Protein AF-A0A4Q8UBL4-F1 (afdb_monomer_lite)

Structure (mmCIF, N/CA/C/O backbone):
data_AF-A0A4Q8UBL4-F1
#
_entry.id   AF-A0A4Q8UBL4-F1
#
loop_
_atom_site.group_PDB
_atom_site.id
_atom_site.type_symbol
_atom_site.label_atom_id
_atom_site.label_alt_id
_atom_site.label_comp_id
_atom_site.label_asym_id
_atom_site.label_entity_id
_atom_site.label_seq_id
_atom_site.pdbx_PDB_ins_code
_atom_site.Cartn_x
_atom_site.Cartn_y
_atom_site.Cartn_z
_atom_site.occupancy
_atom_site.B_iso_or_equiv
_atom_site.auth_seq_id
_atom_site.auth_comp_id
_atom_site.auth_asym_id
_atom_site.auth_atom_id
_atom_site.pdbx_PDB_model_num
ATOM 1 N N . MET A 1 1 ? -21.316 -9.170 -37.939 1.00 39.56 1 MET A N 1
ATOM 2 C CA . MET A 1 1 ? -19.993 -8.895 -37.346 1.00 39.56 1 MET A CA 1
ATOM 3 C C . MET A 1 1 ? -19.956 -9.614 -36.012 1.00 39.56 1 MET A C 1
ATOM 5 O O . MET A 1 1 ? -20.792 -9.317 -35.171 1.00 39.56 1 MET A O 1
ATOM 9 N N . THR A 1 2 ? -19.098 -10.620 -35.865 1.00 41.22 2 THR A N 1
ATOM 10 C CA . THR A 1 2 ? -19.003 -11.429 -34.642 1.00 41.22 2 THR A CA 1
ATOM 11 C C . THR A 1 2 ? -17.872 -10.861 -33.800 1.00 41.22 2 THR A C 1
ATOM 13 O O . THR A 1 2 ? -16.728 -10.859 -34.244 1.00 41.22 2 THR A O 1
ATOM 16 N N . ILE A 1 3 ? -18.194 -10.334 -32.621 1.00 49.72 3 ILE A N 1
ATOM 17 C CA . ILE A 1 3 ? -17.190 -9.940 -31.634 1.00 49.72 3 ILE A CA 1
ATOM 18 C C . ILE A 1 3 ? -16.685 -11.212 -30.951 1.00 49.72 3 ILE A C 1
ATOM 20 O O . ILE A 1 3 ? -17.423 -11.882 -30.235 1.00 49.72 3 ILE A O 1
ATOM 24 N N . THR A 1 4 ? -15.441 -11.593 -31.218 1.00 52.19 4 THR A N 1
ATOM 25 C CA . THR A 1 4 ? -14.752 -12.599 -30.406 1.00 52.19 4 THR A CA 1
ATOM 26 C C . THR A 1 4 ? -14.439 -11.940 -29.064 1.00 52.19 4 THR A C 1
ATOM 28 O O . THR A 1 4 ? -13.727 -10.935 -29.070 1.00 52.19 4 THR A O 1
ATOM 31 N N . PRO A 1 5 ? -14.959 -12.423 -27.922 1.00 55.94 5 PRO A N 1
ATOM 32 C CA . PRO A 1 5 ? -14.506 -11.920 -26.636 1.00 55.94 5 PRO A CA 1
ATOM 33 C C . PRO A 1 5 ? -13.031 -12.300 -26.484 1.00 55.94 5 PRO A C 1
ATOM 35 O O . PRO A 1 5 ? -12.682 -13.480 -26.492 1.00 55.94 5 PRO A O 1
ATOM 38 N N . GLU A 1 6 ? -12.159 -11.296 -26.410 1.00 48.69 6 GLU A N 1
ATOM 39 C CA . GLU A 1 6 ? -10.773 -11.493 -25.997 1.00 48.69 6 GLU A CA 1
ATOM 40 C C . GLU A 1 6 ? -10.801 -12.178 -24.625 1.00 48.69 6 GLU A C 1
ATOM 42 O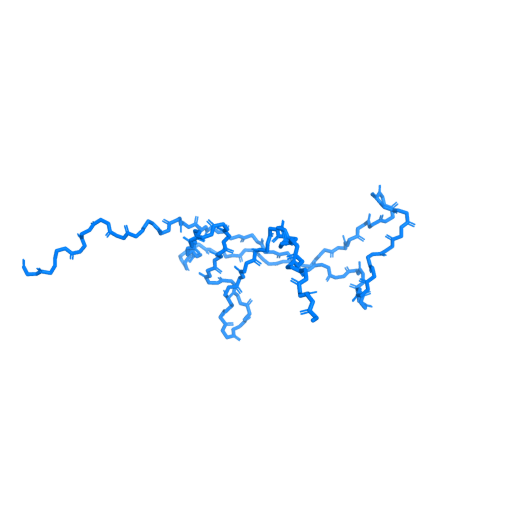 O . GLU A 1 6 ? -11.451 -11.696 -23.694 1.00 4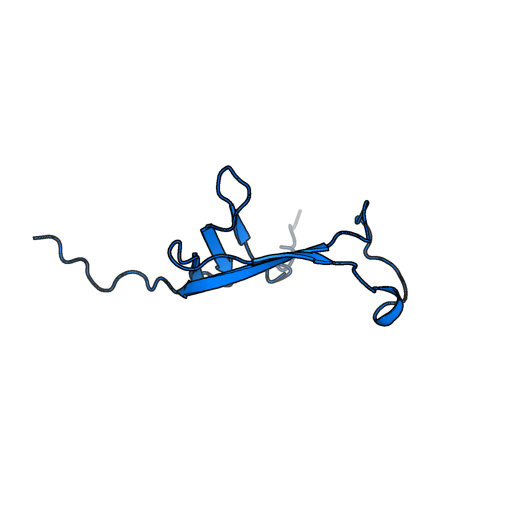8.69 6 GLU A O 1
ATOM 47 N N . ALA A 1 7 ? -10.176 -13.353 -24.519 1.00 51.81 7 ALA A N 1
ATOM 48 C CA . ALA A 1 7 ? -10.058 -14.047 -23.246 1.00 51.81 7 ALA A CA 1
ATOM 49 C C . ALA A 1 7 ? -9.355 -13.097 -22.264 1.00 51.81 7 ALA A C 1
ATOM 51 O O . ALA A 1 7 ? -8.283 -12.596 -22.609 1.00 51.81 7 ALA A O 1
ATOM 52 N N . PRO A 1 8 ? -9.921 -12.821 -21.074 1.00 55.16 8 PRO A N 1
ATOM 53 C CA . PRO A 1 8 ? -9.288 -11.912 -20.136 1.00 55.16 8 PRO A CA 1
ATOM 54 C C . PRO A 1 8 ? -7.896 -12.455 -19.824 1.00 55.16 8 PRO A C 1
ATOM 56 O O . PRO A 1 8 ? -7.748 -13.547 -19.271 1.00 55.16 8 PRO A O 1
ATOM 59 N N . THR A 1 9 ? -6.864 -11.706 -20.205 1.00 49.19 9 THR A N 1
ATOM 60 C CA . THR A 1 9 ? -5.516 -11.926 -19.700 1.00 49.19 9 THR A CA 1
ATOM 61 C C . THR A 1 9 ? -5.623 -11.750 -18.194 1.00 49.19 9 THR A C 1
ATOM 63 O O . THR A 1 9 ? -5.822 -10.642 -17.699 1.00 49.19 9 THR A O 1
ATOM 66 N N . HIS A 1 10 ? -5.581 -12.859 -17.454 1.00 52.91 10 HIS A N 1
ATOM 67 C CA . HIS A 1 10 ? -5.592 -12.852 -15.995 1.00 52.91 10 HIS A CA 1
ATOM 68 C C . HIS A 1 10 ? -4.218 -12.361 -15.524 1.00 52.91 10 HIS A C 1
ATOM 70 O O . HIS A 1 10 ? -3.383 -13.104 -15.014 1.00 52.91 10 HIS A O 1
ATOM 76 N N . THR A 1 11 ? -3.926 -11.095 -15.786 1.00 54.44 11 THR A N 1
ATOM 77 C CA . THR A 1 11 ? -2.802 -10.421 -15.172 1.00 54.44 11 THR A CA 1
ATOM 78 C 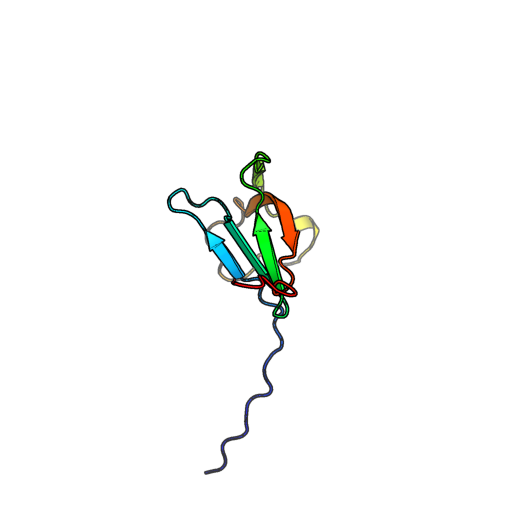C . THR A 1 11 ? -3.211 -10.238 -13.719 1.00 54.44 11 THR A C 1
ATOM 80 O O . THR A 1 11 ? -4.202 -9.566 -13.431 1.00 54.44 11 THR A O 1
ATOM 83 N N . ASN A 1 12 ? -2.498 -10.899 -12.809 1.00 70.81 12 ASN A N 1
ATOM 84 C CA . ASN A 1 12 ? -2.690 -10.773 -11.367 1.00 70.81 12 ASN A CA 1
ATOM 85 C C . ASN A 1 12 ? -2.323 -9.345 -10.937 1.00 70.81 12 ASN A C 1
ATOM 87 O O . ASN A 1 12 ? -1.232 -9.088 -10.432 1.00 70.81 12 ASN A O 1
ATOM 91 N N . TYR A 1 13 ? -3.197 -8.383 -11.223 1.00 79.81 13 TYR A N 1
ATOM 92 C CA . TYR A 1 13 ? -2.989 -6.995 -10.860 1.00 79.81 13 TYR A CA 1
ATOM 93 C C . TYR A 1 13 ? -3.174 -6.856 -9.353 1.00 79.81 13 TYR A C 1
ATOM 95 O O . TYR A 1 13 ? -4.239 -7.144 -8.804 1.00 79.81 13 TYR A O 1
ATOM 103 N N . ILE A 1 14 ? -2.127 -6.379 -8.691 1.00 87.75 14 ILE A N 1
ATOM 104 C CA . ILE A 1 14 ? -2.211 -5.887 -7.323 1.00 87.75 14 ILE A CA 1
ATOM 105 C C . ILE A 1 14 ? -2.607 -4.414 -7.411 1.00 87.75 14 ILE A C 1
ATOM 107 O O . ILE A 1 14 ? -1.948 -3.624 -8.083 1.00 87.75 14 ILE A O 1
ATOM 111 N N . GLN A 1 15 ? -3.693 -4.043 -6.741 1.00 92.19 15 GLN A N 1
ATOM 112 C CA . GLN A 1 15 ? -4.101 -2.650 -6.584 1.00 92.19 15 GLN A CA 1
ATOM 113 C C . GLN A 1 15 ? -3.657 -2.164 -5.207 1.00 92.19 15 GLN A C 1
ATOM 115 O O . GLN A 1 15 ? -3.921 -2.824 -4.202 1.00 92.19 15 GLN A O 1
ATOM 120 N N . VAL A 1 16 ? -3.018 -0.998 -5.148 1.00 93.12 16 VAL A N 1
ATOM 121 C CA . VAL A 1 16 ? -2.606 -0.367 -3.891 1.00 93.12 16 VAL A CA 1
ATOM 122 C C . VAL A 1 16 ? -3.329 0.965 -3.758 1.00 93.12 16 VAL A C 1
ATOM 124 O O . VAL A 1 16 ? -3.289 1.798 -4.662 1.00 93.12 16 VAL A O 1
ATOM 127 N N . ARG A 1 17 ? -4.009 1.170 -2.630 1.00 94.38 17 ARG A N 1
ATOM 128 C CA . ARG A 1 17 ? -4.573 2.470 -2.265 1.00 94.38 17 ARG A CA 1
ATOM 129 C C . ARG A 1 17 ? -3.515 3.257 -1.506 1.00 94.38 17 ARG A C 1
ATOM 131 O O . ARG A 1 17 ? -3.052 2.788 -0.468 1.00 94.38 17 ARG A O 1
ATOM 138 N N . LEU A 1 18 ? -3.192 4.449 -1.994 1.00 93.44 18 LEU A N 1
ATOM 139 C CA . LEU A 1 18 ? -2.252 5.359 -1.347 1.00 93.44 18 LEU A CA 1
ATOM 140 C C . LEU A 1 18 ? -2.983 6.443 -0.548 1.00 93.44 18 LEU A C 1
ATOM 142 O O . LEU A 1 18 ? -4.106 6.835 -0.881 1.00 93.44 18 LEU A O 1
ATOM 146 N N . GLY A 1 19 ? -2.338 6.907 0.516 1.00 91.31 19 GLY A N 1
ATOM 147 C CA . GLY A 1 19 ? -2.703 8.119 1.232 1.00 91.31 19 GLY A CA 1
ATOM 148 C C . GLY A 1 19 ? -2.184 9.378 0.530 1.00 91.31 19 GLY A C 1
ATOM 149 O O . GLY A 1 19 ? -1.455 9.286 -0.459 1.00 91.31 19 GLY A O 1
ATOM 150 N N . PRO A 1 20 ? -2.521 10.573 1.047 1.00 90.75 20 PRO A N 1
ATOM 151 C CA . PRO A 1 20 ? -2.089 11.843 0.459 1.00 90.75 20 PRO A CA 1
ATOM 152 C C . PRO A 1 20 ? -0.566 12.019 0.390 1.00 90.75 20 PRO A C 1
ATOM 154 O O . PRO A 1 20 ? -0.074 12.708 -0.495 1.00 90.75 20 PRO A O 1
ATOM 157 N N . SER A 1 21 ? 0.181 11.394 1.304 1.00 88.56 21 SER A N 1
ATOM 158 C CA . SER A 1 21 ? 1.649 11.403 1.319 1.00 88.56 21 SER A CA 1
ATOM 159 C C . SER A 1 21 ? 2.277 10.287 0.476 1.00 88.56 21 SER A C 1
ATOM 161 O O . SER A 1 21 ? 3.490 10.108 0.518 1.00 88.56 21 SER A O 1
ATOM 163 N N . GLY A 1 22 ? 1.473 9.519 -0.268 1.00 88.00 22 GLY A N 1
ATOM 164 C CA . GLY A 1 22 ? 1.947 8.401 -1.085 1.00 88.00 22 GLY A CA 1
ATOM 165 C C . GLY A 1 22 ? 2.180 7.104 -0.309 1.00 88.00 22 GLY A C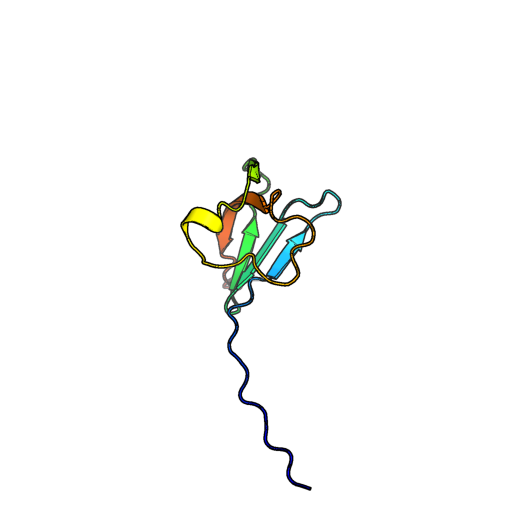 1
ATOM 166 O O . GLY A 1 22 ? 2.597 6.118 -0.901 1.00 88.00 22 GLY A O 1
ATOM 167 N N . ASN A 1 23 ? 1.881 7.058 0.992 1.00 91.50 23 ASN A N 1
ATOM 168 C CA . ASN A 1 23 ? 2.027 5.838 1.780 1.00 91.50 23 ASN A CA 1
ATOM 169 C C . ASN A 1 23 ? 0.905 4.824 1.472 1.00 91.50 23 ASN A C 1
ATOM 171 O O . ASN A 1 23 ? -0.256 5.212 1.311 1.00 91.50 23 ASN A O 1
ATOM 175 N N . PRO A 1 24 ? 1.201 3.519 1.430 1.00 93.94 24 PRO A N 1
ATOM 176 C CA . PRO A 1 24 ? 0.201 2.481 1.218 1.00 93.94 24 PRO A CA 1
ATOM 177 C C . PRO A 1 24 ? -0.757 2.369 2.412 1.00 93.94 24 PRO A C 1
ATOM 179 O O . PRO A 1 24 ? -0.339 2.302 3.564 1.00 93.94 24 PRO A O 1
ATOM 182 N N . LEU A 1 25 ? -2.058 2.329 2.122 1.00 94.12 25 LEU A N 1
ATOM 183 C CA . LEU A 1 25 ? -3.140 2.210 3.109 1.00 94.12 25 LEU A CA 1
ATOM 184 C C . LEU A 1 25 ? -3.896 0.887 2.994 1.00 94.12 25 LEU A C 1
ATOM 186 O O . LEU A 1 25 ? -4.378 0.344 3.986 1.00 94.12 25 LEU A O 1
ATOM 190 N N . ALA A 1 26 ? -4.046 0.376 1.774 1.00 94.75 26 ALA A N 1
ATOM 191 C CA . ALA A 1 26 ? -4.721 -0.887 1.527 1.00 94.75 26 ALA A CA 1
ATOM 192 C C . ALA A 1 26 ? -4.177 -1.556 0.270 1.00 94.75 26 ALA A C 1
ATOM 194 O O . ALA A 1 26 ? -3.794 -0.884 -0.690 1.00 94.75 26 ALA A O 1
ATOM 195 N N . ILE A 1 27 ? -4.202 -2.882 0.271 1.00 93.75 27 ILE A N 1
ATOM 196 C CA . ILE A 1 27 ? -3.822 -3.720 -0.861 1.00 93.75 27 ILE A CA 1
ATOM 197 C C . ILE A 1 27 ? -5.058 -4.514 -1.269 1.00 93.75 27 ILE A C 1
ATOM 199 O O . ILE A 1 27 ? -5.773 -5.034 -0.412 1.00 93.75 27 ILE A O 1
ATOM 203 N N . ARG A 1 28 ? -5.320 -4.613 -2.571 1.00 91.94 28 ARG A N 1
ATOM 204 C CA . ARG A 1 28 ? -6.341 -5.493 -3.138 1.00 91.94 28 ARG A CA 1
ATOM 205 C C . ARG A 1 28 ? -5.713 -6.407 -4.177 1.00 91.94 28 ARG A C 1
ATOM 207 O O . ARG A 1 28 ? -5.019 -5.958 -5.083 1.00 91.94 28 ARG A O 1
ATOM 214 N N . HIS A 1 29 ? -5.991 -7.691 -4.043 1.00 89.12 29 HIS A N 1
ATOM 215 C CA . HIS A 1 29 ? -5.470 -8.759 -4.886 1.00 89.12 29 HIS A CA 1
ATOM 216 C C . HIS A 1 29 ? -6.421 -9.949 -4.776 1.00 89.12 29 HIS A C 1
ATOM 218 O O . HIS A 1 29 ? -6.837 -10.308 -3.675 1.00 89.12 29 HIS A O 1
ATOM 224 N N . ASP A 1 30 ? -6.800 -10.522 -5.917 1.00 87.50 30 ASP A N 1
ATOM 225 C CA . ASP A 1 30 ? -7.688 -11.689 -5.989 1.00 87.50 30 ASP A CA 1
ATOM 226 C C . ASP A 1 30 ? -8.992 -11.528 -5.173 1.00 87.50 30 ASP A C 1
ATOM 228 O O . ASP A 1 30 ? -9.377 -12.355 -4.349 1.00 87.50 30 ASP A O 1
ATOM 232 N N . GLY A 1 31 ? -9.632 -10.360 -5.306 1.00 86.31 31 GLY A N 1
ATOM 233 C CA . GLY A 1 31 ? -10.884 -10.035 -4.608 1.00 86.31 31 GLY A CA 1
ATOM 234 C C . GLY A 1 31 ? -10.766 -9.823 -3.092 1.00 86.31 31 GLY A C 1
ATOM 235 O O . GLY A 1 31 ? -11.734 -9.385 -2.473 1.00 86.31 31 GLY A O 1
ATOM 236 N N . ARG A 1 32 ? -9.597 -10.063 -2.494 1.00 89.50 32 ARG A N 1
ATOM 237 C CA . ARG A 1 32 ? -9.329 -9.838 -1.070 1.00 89.50 32 ARG A CA 1
ATOM 238 C C . ARG A 1 32 ? -8.750 -8.449 -0.856 1.00 89.50 32 ARG A C 1
ATOM 240 O O . ARG A 1 32 ? -8.030 -7.927 -1.708 1.00 89.50 32 ARG A O 1
ATOM 247 N N . ILE A 1 33 ? -9.087 -7.859 0.286 1.00 92.00 33 ILE A N 1
ATOM 248 C CA . ILE A 1 33 ? -8.558 -6.571 0.724 1.00 92.00 33 ILE A CA 1
ATOM 249 C C . ILE A 1 33 ? -7.773 -6.795 2.011 1.00 92.00 33 ILE A C 1
ATOM 251 O O . ILE A 1 33 ? -8.255 -7.439 2.945 1.00 92.00 33 ILE A O 1
ATOM 255 N N . TRP A 1 34 ? -6.573 -6.232 2.052 1.00 94.19 34 TRP A N 1
ATOM 256 C CA . TRP A 1 34 ? -5.751 -6.137 3.246 1.00 94.19 34 TRP A CA 1
ATOM 257 C C . TRP A 1 34 ? -5.604 -4.666 3.620 1.00 94.19 34 TRP A C 1
ATOM 259 O O . TRP A 1 34 ? -5.273 -3.847 2.760 1.00 94.19 34 TRP A O 1
ATOM 269 N N . LEU A 1 35 ? -5.842 -4.327 4.885 1.00 94.94 35 LEU A N 1
ATOM 270 C CA . LEU A 1 35 ? -5.518 -2.999 5.412 1.00 94.94 35 LEU A CA 1
ATOM 271 C C . LEU A 1 35 ? -4.077 -2.996 5.886 1.00 94.94 35 LEU A C 1
ATOM 273 O O . LEU A 1 35 ? -3.663 -3.931 6.571 1.00 94.94 35 LEU A O 1
ATOM 277 N N . VAL A 1 36 ? -3.339 -1.948 5.529 1.00 94.12 36 VAL A N 1
ATOM 278 C CA . VAL A 1 36 ? -2.030 -1.676 6.123 1.00 94.12 36 VAL A CA 1
ATOM 279 C C . VAL A 1 36 ? -2.261 -1.190 7.549 1.00 94.12 36 VAL A C 1
ATOM 281 O O . VAL A 1 36 ? -3.092 -0.311 7.776 1.00 94.12 36 VAL A O 1
ATOM 284 N N . ASP A 1 37 ? -1.558 -1.790 8.503 1.00 91.62 37 ASP A N 1
ATOM 285 C CA . ASP A 1 37 ? -1.643 -1.427 9.912 1.00 91.62 37 ASP A CA 1
ATOM 286 C C . ASP A 1 37 ? -0.989 -0.051 10.141 1.00 91.62 37 ASP A C 1
ATOM 288 O O . ASP A 1 37 ? 0.225 0.075 9.965 1.00 91.62 37 ASP A O 1
ATOM 292 N N . PRO A 1 38 ? -1.750 0.983 10.546 1.00 86.44 38 PRO A N 1
ATOM 293 C CA . PRO A 1 38 ? -1.199 2.314 10.783 1.00 86.44 38 PRO A CA 1
ATOM 294 C C . PRO A 1 38 ? -0.322 2.393 12.041 1.00 86.44 38 PRO A C 1
ATOM 296 O O . PRO A 1 38 ? 0.423 3.360 12.185 1.00 86.44 38 PRO A O 1
ATOM 299 N N . ALA A 1 39 ? -0.413 1.422 12.958 1.00 87.81 39 ALA A N 1
ATOM 300 C CA . ALA A 1 39 ? 0.413 1.374 14.164 1.00 87.81 39 ALA A CA 1
ATOM 301 C C . ALA A 1 39 ? 1.806 0.779 13.904 1.00 87.81 39 ALA A C 1
ATOM 303 O O . ALA A 1 39 ? 2.703 0.934 14.733 1.00 87.81 39 ALA A O 1
ATOM 304 N N . THR A 1 40 ? 1.996 0.119 12.760 1.00 87.94 40 THR A N 1
ATOM 305 C CA . THR A 1 40 ? 3.284 -0.444 12.361 1.00 87.94 40 THR A CA 1
ATOM 306 C C . THR A 1 40 ? 3.959 0.480 11.351 1.00 87.94 40 THR A C 1
ATOM 308 O O . THR A 1 40 ? 3.408 0.778 10.291 1.00 87.94 40 THR A O 1
ATOM 311 N N . GLU A 1 41 ? 5.181 0.922 11.654 1.00 85.88 41 GLU A N 1
ATOM 312 C CA . GLU A 1 41 ? 5.952 1.763 10.738 1.00 85.88 41 GLU A CA 1
ATOM 313 C C . GLU A 1 41 ? 6.220 1.024 9.416 1.00 85.88 41 GLU A C 1
ATOM 315 O O . GLU A 1 41 ? 6.790 -0.071 9.384 1.00 85.88 41 GLU A O 1
ATOM 320 N N . SER A 1 42 ? 5.795 1.635 8.308 1.00 89.75 42 SER A N 1
ATOM 321 C CA . SER A 1 42 ? 6.084 1.136 6.965 1.00 89.75 42 SER A CA 1
ATOM 322 C C . SER A 1 42 ? 7.497 1.535 6.563 1.00 89.75 42 SER A C 1
ATOM 324 O O . SER A 1 42 ? 7.859 2.706 6.653 1.00 89.75 42 SER A O 1
ATOM 326 N N . GLN A 1 43 ? 8.287 0.580 6.076 1.00 91.31 43 GLN A N 1
ATOM 327 C CA . GLN A 1 43 ? 9.621 0.886 5.559 1.00 91.31 43 GLN A CA 1
ATOM 328 C C . GLN A 1 43 ? 9.519 1.232 4.079 1.00 91.31 43 GLN A C 1
ATOM 330 O O . GLN A 1 43 ? 8.840 0.534 3.323 1.00 91.31 43 GLN A O 1
ATOM 335 N N . HIS A 1 44 ? 10.224 2.282 3.677 1.00 90.06 44 HIS A N 1
ATOM 336 C CA . HIS A 1 44 ? 10.237 2.794 2.316 1.00 90.06 44 HIS A CA 1
ATOM 337 C C . HIS A 1 44 ? 11.678 3.060 1.887 1.00 90.06 44 HIS A C 1
ATOM 339 O O . HIS A 1 44 ? 12.432 3.724 2.602 1.00 90.06 44 HIS A O 1
ATOM 345 N N . TRP A 1 45 ? 12.075 2.516 0.740 1.00 87.31 45 TRP A N 1
ATOM 346 C CA . TRP A 1 45 ? 13.403 2.736 0.183 1.00 87.31 45 TRP A CA 1
ATOM 347 C C . TRP A 1 45 ? 13.380 2.674 -1.340 1.00 87.31 45 TRP A C 1
ATOM 349 O O . TRP A 1 45 ? 12.513 2.051 -1.947 1.00 87.31 45 TRP A O 1
ATOM 359 N N . TYR A 1 46 ? 14.390 3.281 -1.951 1.00 83.44 46 TYR A N 1
ATOM 360 C CA . TYR A 1 46 ? 14.656 3.147 -3.376 1.00 83.44 46 TYR A CA 1
ATOM 361 C C . TYR A 1 46 ? 15.793 2.151 -3.580 1.00 83.44 46 TYR A C 1
ATOM 363 O O . TYR A 1 46 ? 16.816 2.206 -2.893 1.00 83.44 46 TYR A O 1
ATOM 371 N N . GLY A 1 47 ? 15.617 1.231 -4.519 1.00 76.81 47 GLY A N 1
ATOM 372 C CA . GLY A 1 47 ? 16.646 0.290 -4.944 1.00 76.81 47 GLY A CA 1
ATOM 373 C C . GLY A 1 47 ? 16.822 0.319 -6.455 1.00 76.81 47 GLY A C 1
ATOM 374 O O . GLY A 1 47 ? 15.967 0.811 -7.183 1.00 76.81 47 GLY A O 1
ATOM 375 N N . ARG A 1 48 ? 17.934 -0.235 -6.935 1.00 71.81 48 ARG A N 1
ATOM 376 C CA . ARG A 1 48 ? 18.180 -0.391 -8.372 1.00 71.81 48 ARG A CA 1
ATOM 377 C C . ARG A 1 48 ? 17.609 -1.720 -8.844 1.00 71.81 48 ARG A C 1
ATOM 379 O O . ARG A 1 48 ? 17.836 -2.732 -8.183 1.00 71.81 48 ARG A O 1
ATOM 386 N N . ASP A 1 49 ? 16.900 -1.732 -9.973 1.00 65.88 49 ASP A N 1
ATOM 387 C CA . ASP A 1 49 ? 16.635 -2.995 -10.665 1.00 65.88 49 ASP A CA 1
ATOM 388 C C . ASP A 1 49 ? 17.937 -3.421 -11.348 1.00 65.88 49 ASP A C 1
ATOM 390 O O . ASP A 1 49 ? 18.344 -2.833 -12.354 1.00 65.88 49 ASP A O 1
ATOM 394 N N . SER A 1 50 ? 18.619 -4.426 -10.795 1.00 64.38 50 SER A N 1
ATOM 395 C CA . SER A 1 50 ? 19.785 -5.056 -11.423 1.00 64.38 50 SER A CA 1
ATOM 396 C C . SER A 1 50 ? 19.341 -5.961 -12.569 1.00 64.38 50 SER A C 1
ATOM 398 O O . SER A 1 50 ? 19.656 -7.150 -12.612 1.00 64.38 50 SER A O 1
ATOM 400 N N . TRP A 1 51 ? 18.553 -5.431 -13.502 1.00 61.41 51 TRP A N 1
ATOM 401 C CA . TRP A 1 51 ? 17.983 -6.223 -14.586 1.00 61.41 51 TRP A CA 1
ATOM 402 C C . TRP A 1 51 ? 19.075 -6.899 -15.421 1.00 61.41 51 TRP A C 1
ATOM 404 O O . TRP A 1 51 ? 18.820 -7.962 -15.966 1.00 61.41 51 TRP A O 1
ATOM 414 N N . TRP A 1 52 ? 20.295 -6.348 -15.474 1.00 61.59 52 TRP A N 1
ATOM 415 C CA . TRP A 1 52 ? 21.450 -6.974 -16.129 1.00 61.59 52 TRP A CA 1
ATOM 416 C C . TRP A 1 52 ? 21.850 -8.324 -15.512 1.00 61.59 52 TRP A C 1
ATOM 418 O O . TRP A 1 52 ? 22.400 -9.162 -16.221 1.00 61.59 52 TRP A O 1
ATOM 428 N N . ASP A 1 53 ? 21.538 -8.565 -14.235 1.00 63.12 53 ASP A N 1
ATOM 429 C CA . ASP A 1 53 ? 21.813 -9.838 -13.557 1.00 63.12 53 ASP A CA 1
ATOM 430 C C . ASP A 1 53 ? 20.740 -10.902 -13.843 1.00 63.12 53 ASP A C 1
ATOM 432 O O . ASP A 1 53 ? 20.994 -12.096 -13.708 1.00 63.12 53 ASP A O 1
ATOM 436 N N . THR A 1 54 ? 19.528 -10.499 -14.244 1.00 60.47 54 THR A N 1
ATOM 437 C CA . THR A 1 54 ? 18.364 -11.407 -14.328 1.00 60.47 54 THR A CA 1
ATOM 438 C C . THR A 1 54 ? 17.651 -11.419 -15.683 1.00 60.47 54 THR A C 1
ATOM 440 O O . THR A 1 54 ? 16.850 -12.320 -15.946 1.00 60.47 54 THR A O 1
ATOM 443 N N . ARG A 1 55 ? 17.913 -10.454 -16.572 1.00 58.16 55 ARG A N 1
ATOM 444 C CA . ARG A 1 55 ? 17.243 -10.285 -17.871 1.00 58.16 55 ARG A CA 1
ATOM 445 C C . ARG A 1 55 ? 18.195 -9.735 -18.936 1.00 58.16 55 ARG A C 1
ATOM 447 O O . ARG A 1 55 ? 19.109 -8.968 -18.675 1.00 58.16 55 ARG A O 1
ATOM 454 N N . ARG A 1 56 ? 17.926 -10.085 -20.199 1.00 58.62 56 ARG A N 1
ATOM 455 C CA . ARG A 1 56 ? 18.733 -9.646 -21.356 1.00 58.62 56 ARG A CA 1
ATOM 456 C C . ARG A 1 56 ? 18.482 -8.190 -21.766 1.00 58.62 56 ARG A C 1
ATOM 458 O O . ARG A 1 56 ? 19.304 -7.609 -22.463 1.00 58.62 56 ARG A O 1
ATOM 465 N N . THR A 1 57 ? 17.339 -7.619 -21.385 1.00 55.53 57 THR A N 1
ATOM 466 C CA . THR A 1 57 ? 16.962 -6.229 -21.683 1.00 55.53 57 THR A CA 1
ATOM 467 C C . THR A 1 57 ? 16.133 -5.637 -20.550 1.00 55.53 57 THR A C 1
ATOM 469 O O . THR A 1 57 ? 15.360 -6.341 -19.899 1.00 55.53 57 THR A O 1
ATOM 472 N N . ALA A 1 58 ? 16.299 -4.331 -20.353 1.00 56.12 58 ALA A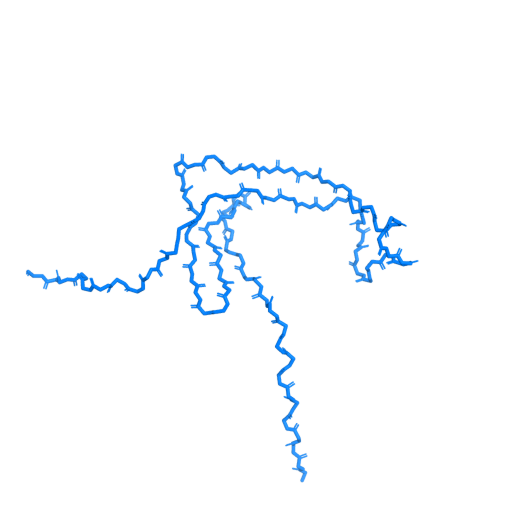 N 1
ATOM 473 C CA . ALA A 1 58 ? 15.469 -3.502 -19.496 1.00 56.12 58 ALA A CA 1
ATOM 474 C C . ALA A 1 58 ? 13.979 -3.615 -19.862 1.00 56.12 58 ALA A C 1
ATOM 476 O O . ALA A 1 58 ? 13.628 -3.739 -21.041 1.00 56.12 58 ALA A O 1
ATOM 477 N N . ALA A 1 59 ? 13.092 -3.540 -18.866 1.00 61.03 59 ALA A N 1
ATOM 478 C CA . ALA A 1 59 ? 11.653 -3.527 -19.112 1.00 61.03 59 ALA A CA 1
ATOM 479 C C . ALA A 1 59 ? 11.264 -2.297 -19.957 1.00 61.03 59 ALA A C 1
ATOM 481 O O . ALA A 1 59 ? 11.626 -1.162 -19.640 1.00 61.03 59 ALA A O 1
ATOM 482 N N . LYS A 1 60 ? 10.526 -2.515 -21.055 1.00 53.72 60 LYS A N 1
ATOM 483 C CA . LYS A 1 60 ? 10.023 -1.417 -21.895 1.00 53.72 60 LYS A CA 1
ATOM 484 C C . LYS A 1 60 ? 9.101 -0.513 -21.068 1.00 53.72 60 LYS A C 1
ATOM 486 O O . LYS A 1 60 ? 8.174 -1.010 -20.440 1.00 53.72 60 LYS A O 1
ATOM 491 N N . GLY A 1 61 ? 9.329 0.801 -21.126 1.00 56.03 61 GLY A N 1
ATOM 492 C CA . GLY A 1 61 ? 8.509 1.809 -20.44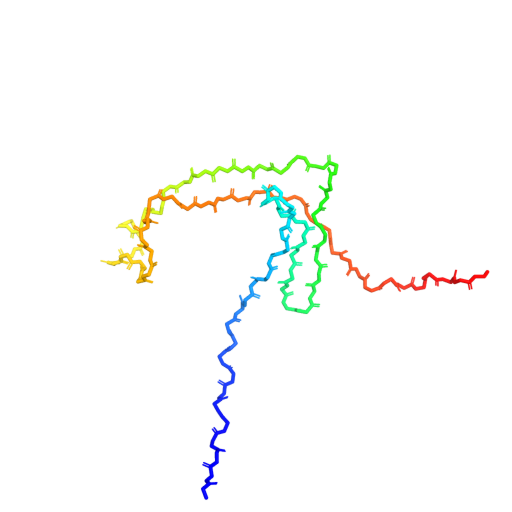0 1.00 56.03 61 GLY A CA 1
ATOM 493 C C . GLY A 1 61 ? 9.061 2.312 -19.101 1.00 56.03 61 GLY A C 1
ATOM 494 O O . GLY A 1 61 ? 8.505 3.256 -18.550 1.00 56.03 61 GLY A O 1
ATOM 495 N N . SER A 1 62 ? 10.170 1.764 -18.600 1.00 55.53 62 SER A N 1
ATOM 496 C CA . SER A 1 62 ? 10.883 2.344 -17.456 1.00 55.53 62 SER A CA 1
ATOM 497 C C . SER A 1 62 ? 11.779 3.491 -17.925 1.00 55.53 62 SER A C 1
ATOM 499 O O . SER A 1 62 ? 12.853 3.263 -18.474 1.00 55.53 62 SER A O 1
ATOM 501 N N . GLY A 1 63 ? 11.323 4.733 -17.742 1.00 55.19 63 GLY A N 1
ATOM 502 C CA . GLY A 1 63 ? 12.136 5.931 -17.995 1.00 55.19 63 GLY A CA 1
ATOM 503 C C . GLY A 1 63 ? 13.306 6.075 -17.012 1.00 55.19 63 GLY A C 1
ATOM 504 O O . GLY A 1 63 ? 14.376 6.531 -17.402 1.00 55.19 63 GLY A O 1
ATOM 505 N N . ASP A 1 64 ? 13.121 5.607 -15.772 1.00 61.28 64 ASP A N 1
ATOM 506 C CA . ASP A 1 64 ? 14.169 5.416 -14.769 1.00 61.28 64 ASP A CA 1
ATOM 507 C C . ASP A 1 64 ? 14.224 3.929 -14.384 1.00 61.28 64 ASP A C 1
ATOM 509 O O . ASP A 1 64 ? 13.344 3.400 -13.709 1.00 61.28 64 ASP A O 1
ATOM 513 N N . LEU A 1 65 ? 15.241 3.229 -14.885 1.00 54.34 65 LEU A N 1
ATOM 514 C CA . LEU A 1 65 ? 15.490 1.802 -14.629 1.00 54.34 65 LEU A CA 1
ATOM 515 C C . LEU A 1 65 ? 16.234 1.560 -13.309 1.00 54.34 65 LEU A C 1
ATOM 517 O O . LEU A 1 65 ? 16.535 0.419 -12.960 1.00 54.34 65 LEU A O 1
ATOM 521 N N . VAL A 1 66 ? 16.592 2.636 -12.610 1.00 54.44 66 VAL A N 1
ATOM 522 C CA . VAL A 1 66 ? 17.544 2.634 -11.502 1.00 54.44 66 VAL A CA 1
ATOM 523 C C . VAL A 1 66 ? 16.856 2.971 -10.174 1.00 54.44 66 VAL A C 1
ATOM 525 O O . VAL A 1 66 ? 17.428 2.694 -9.126 1.00 54.44 66 VAL A O 1
ATOM 528 N N . SER A 1 67 ? 15.619 3.469 -10.190 1.00 67.06 67 SER A N 1
ATOM 529 C CA . SER A 1 67 ? 14.865 3.794 -8.974 1.00 67.06 67 SER A CA 1
ATOM 530 C C . SER A 1 67 ? 13.575 2.977 -8.897 1.00 67.06 67 SER A C 1
ATOM 532 O O . SER A 1 67 ? 12.487 3.465 -9.187 1.00 67.06 67 SER A O 1
ATOM 534 N N . VAL A 1 68 ? 13.690 1.707 -8.509 1.00 75.56 68 VAL A N 1
ATOM 535 C CA . VAL A 1 68 ? 12.531 0.931 -8.056 1.00 75.56 68 VAL A CA 1
ATOM 536 C C . VAL A 1 68 ? 12.204 1.369 -6.639 1.00 75.56 68 VAL A C 1
ATOM 538 O O . VAL A 1 68 ? 13.037 1.281 -5.736 1.00 75.56 68 VAL A O 1
ATOM 541 N N . GLU A 1 69 ? 10.985 1.846 -6.456 1.00 84.25 69 GLU A N 1
ATOM 542 C CA . GLU A 1 69 ? 10.436 2.165 -5.149 1.00 84.25 69 GLU A CA 1
ATOM 543 C C . GLU A 1 69 ? 9.958 0.880 -4.465 1.00 84.25 69 GLU A C 1
ATOM 545 O O . GLU A 1 69 ? 9.177 0.107 -5.028 1.00 84.25 69 GLU A O 1
ATOM 550 N N . TYR A 1 70 ? 10.432 0.643 -3.246 1.00 86.88 70 TYR A N 1
ATOM 551 C CA . TYR A 1 70 ? 10.072 -0.518 -2.449 1.00 86.88 70 TYR A CA 1
ATOM 552 C C . TYR A 1 70 ? 9.399 -0.096 -1.152 1.00 86.88 70 TYR A C 1
ATOM 554 O O . TYR A 1 70 ? 9.875 0.779 -0.429 1.00 86.88 70 TYR A O 1
ATOM 562 N N . TRP A 1 71 ? 8.328 -0.812 -0.828 1.00 91.69 71 TRP A N 1
ATOM 563 C CA . TRP A 1 71 ? 7.600 -0.674 0.422 1.00 91.69 71 TRP A CA 1
ATOM 564 C C . TRP A 1 71 ? 7.568 -2.009 1.157 1.00 91.69 71 TRP A C 1
ATOM 566 O O . TRP A 1 71 ? 7.242 -3.047 0.576 1.00 91.69 71 TRP A O 1
ATOM 576 N N . ARG A 1 72 ? 7.846 -1.978 2.460 1.00 93.50 72 ARG A N 1
ATOM 577 C CA . ARG A 1 72 ? 7.563 -3.080 3.381 1.00 93.50 72 ARG A CA 1
ATOM 578 C C . ARG A 1 72 ? 6.495 -2.621 4.354 1.00 93.50 72 ARG A C 1
ATOM 580 O O . ARG A 1 72 ? 6.705 -1.685 5.120 1.00 93.50 72 ARG A O 1
ATOM 587 N N . VAL A 1 73 ? 5.369 -3.320 4.325 1.00 94.62 73 VAL A N 1
ATOM 588 C CA . VAL A 1 73 ? 4.191 -3.006 5.129 1.00 94.62 73 VAL A CA 1
ATOM 589 C C . VAL A 1 73 ? 3.756 -4.221 5.929 1.00 94.62 73 VAL A C 1
ATOM 591 O O . VAL A 1 73 ? 3.923 -5.361 5.488 1.00 94.62 73 VAL A O 1
ATOM 594 N N . GLN A 1 74 ? 3.153 -3.972 7.085 1.00 94.81 74 GLN A N 1
ATOM 595 C CA . GLN A 1 74 ? 2.377 -4.975 7.797 1.00 94.81 74 GLN A CA 1
ATOM 596 C C . GLN A 1 74 ? 0.910 -4.782 7.432 1.00 94.81 74 GLN A C 1
ATOM 598 O O . GLN A 1 74 ? 0.384 -3.679 7.551 1.00 94.81 74 GLN A O 1
ATOM 603 N N . ALA A 1 75 ? 0.261 -5.838 6.945 1.00 93.56 75 ALA A N 1
ATOM 604 C CA . ALA A 1 75 ? -1.125 -5.766 6.511 1.00 93.56 75 ALA A CA 1
ATOM 605 C C . ALA A 1 75 ? -1.939 -6.947 7.037 1.00 93.56 75 ALA A C 1
ATOM 607 O O . ALA A 1 75 ? -1.436 -8.066 7.156 1.00 93.56 75 ALA A O 1
ATOM 608 N N . GLN A 1 76 ? -3.210 -6.694 7.335 1.00 93.31 76 GLN A N 1
ATOM 609 C CA . GLN A 1 76 ? -4.144 -7.685 7.858 1.00 93.31 76 GLN A CA 1
ATOM 610 C C . GLN A 1 76 ? -5.302 -7.863 6.884 1.00 93.31 76 GLN A C 1
ATOM 612 O O . GLN A 1 76 ? -5.843 -6.887 6.362 1.00 93.31 76 GLN A O 1
ATOM 617 N N . ILE A 1 77 ? -5.680 -9.117 6.628 1.00 92.00 77 ILE A N 1
ATOM 618 C CA . ILE A 1 77 ? -6.838 -9.411 5.787 1.00 92.00 77 ILE A CA 1
ATOM 619 C C . ILE A 1 77 ? -8.101 -8.941 6.504 1.00 92.00 77 ILE A C 1
ATOM 621 O O . ILE A 1 77 ? -8.342 -9.305 7.657 1.00 92.00 77 ILE A O 1
ATOM 625 N N . ILE A 1 78 ? -8.915 -8.146 5.818 1.00 83.12 78 ILE A N 1
ATOM 626 C CA . ILE A 1 78 ? -10.262 -7.871 6.297 1.00 83.12 78 ILE A CA 1
ATOM 627 C C . ILE A 1 78 ? -11.135 -8.989 5.746 1.00 83.12 78 ILE A C 1
ATOM 629 O O . ILE A 1 78 ? -11.432 -9.033 4.550 1.00 83.12 78 ILE A O 1
ATOM 633 N N . TYR A 1 79 ? -11.540 -9.919 6.603 1.00 69.50 79 TYR A N 1
ATOM 634 C CA . TYR A 1 79 ? -12.704 -10.726 6.267 1.00 69.50 79 TYR A CA 1
ATOM 635 C C . TYR A 1 79 ? -13.915 -9.786 6.206 1.00 69.50 79 TYR A C 1
ATOM 637 O O . TYR A 1 79 ? -13.996 -8.875 7.039 1.00 69.50 79 TYR A O 1
ATOM 645 N N . PRO A 1 80 ? -14.857 -9.962 5.256 1.00 57.69 80 PRO A N 1
ATOM 646 C CA . PRO A 1 80 ? -16.159 -9.328 5.396 1.00 57.69 80 PRO A CA 1
ATOM 647 C C . PRO A 1 80 ? -16.666 -9.715 6.781 1.00 57.69 80 PRO A C 1
ATOM 649 O O . PRO A 1 80 ? -16.716 -10.898 7.119 1.00 57.69 80 PRO A O 1
ATOM 652 N N . GLN A 1 81 ? -16.885 -8.706 7.617 1.00 55.09 81 GLN A N 1
ATOM 653 C CA . GLN A 1 81 ? -17.182 -8.884 9.027 1.00 55.09 81 GLN A CA 1
ATOM 654 C C . GLN A 1 81 ? -18.354 -9.861 9.147 1.00 55.09 81 GLN A C 1
ATOM 656 O O . GLN A 1 81 ? -19.462 -9.572 8.695 1.00 55.09 81 GLN A O 1
ATOM 661 N N . VAL A 1 82 ? -18.098 -11.033 9.729 1.00 52.91 82 VAL A N 1
ATOM 662 C CA . VAL A 1 82 ? -19.159 -11.879 10.264 1.00 52.91 82 VAL A CA 1
ATOM 663 C C . VAL A 1 82 ? -19.803 -11.050 11.369 1.00 52.91 82 VAL A C 1
ATOM 665 O O . VAL A 1 82 ? -19.227 -10.897 12.438 1.00 52.91 82 VAL A O 1
ATOM 668 N N . GLY A 1 83 ? -20.947 -10.445 11.052 1.00 45.31 83 GLY A N 1
ATOM 669 C CA . GLY A 1 83 ? -21.864 -9.821 11.997 1.00 45.31 83 GLY A CA 1
ATOM 670 C C . GLY A 1 83 ? -21.266 -8.724 12.878 1.00 45.31 83 GLY A C 1
ATOM 671 O O . GLY A 1 83 ? -21.055 -8.937 14.067 1.00 45.31 83 GLY A O 1
ATOM 672 N N . PHE A 1 84 ? -21.171 -7.494 12.363 1.00 49.22 84 PHE A N 1
ATOM 673 C CA . PHE A 1 84 ? -21.617 -6.386 13.211 1.00 49.22 84 PHE A CA 1
ATOM 674 C C . PHE A 1 84 ? -23.137 -6.533 13.337 1.00 49.22 84 PHE A C 1
ATOM 676 O O . PHE A 1 84 ? -23.893 -6.052 12.495 1.00 49.22 84 PHE A O 1
ATOM 683 N N . THR A 1 85 ? -23.581 -7.278 14.352 1.00 40.78 85 THR A N 1
ATOM 684 C CA . THR A 1 85 ? -24.948 -7.155 14.856 1.00 40.78 85 THR A CA 1
ATOM 685 C C . THR A 1 85 ? -25.096 -5.713 15.313 1.00 40.78 85 THR A C 1
ATOM 687 O O . THR A 1 85 ? -24.520 -5.299 16.316 1.00 40.78 85 THR A O 1
ATOM 690 N N . ALA A 1 86 ? -25.809 -4.929 14.513 1.00 44.69 86 ALA A N 1
ATOM 691 C CA . ALA A 1 86 ? -26.447 -3.732 15.005 1.00 44.69 86 ALA A CA 1
ATOM 692 C C . ALA A 1 86 ? -27.630 -4.157 15.885 1.00 44.69 86 ALA A C 1
ATOM 694 O O . ALA A 1 86 ? -28.411 -5.018 15.471 1.00 44.69 86 ALA A O 1
ATOM 695 N N . MET A 1 87 ? -27.751 -3.456 17.017 1.00 44.84 87 MET A N 1
ATOM 696 C CA . MET A 1 87 ? -28.813 -3.461 18.038 1.00 44.84 87 MET A CA 1
ATOM 697 C C . MET A 1 87 ? -28.511 -4.282 19.289 1.00 44.84 87 MET A C 1
ATOM 699 O O . MET A 1 87 ? -28.433 -5.525 19.208 1.00 44.84 87 MET A O 1
#

Foldseek 3Di:
DDDDPDDPPPPQDKDFDADPVRHTQWIDTPNWIKGFDPVDDKDKDWAADVCVVPHPDQDPPCPPRGTDIDIDTDIDTDDPDPDPPDD

Sequence (87 aa):
MTITPEAPTHTNYIQVRLGPSGNPLAIRHDGRIWLVDPATESQHWYGRDSWWDTRRTAAKGSGDLVSVEYWRVQAQIIYPQVGFTAM

Radius of gyration: 18.82 Å; chains: 1; bounding box: 51×26×55 Å

Secondary structure (DSSP, 8-state):
---PPPP-----PPEEEE-TTS-EEEEEETTEEEEE-TTSPPEEEEE---HHHH-SSPPTT-S-SS-EEEEE--EEE----S-----

pLDDT: mean 73.63, std 18.2, range [39.56, 94.94]